Protein AF-A0A497DZ71-F1 (afdb_monomer_lite)

Sequence (145 aa):
MKVKIKITLIILATLILGLFLGAGLHRLYIQHRIKKIFTLQRPPIMARTLERVIRPTPEQRIEIRRILRRHTQRLQEIRREYEEKLRQEMAAIRQEIDPILTPQQKKRLEKRLPAPYRRWLRRPPLHHRRPPLSQKSKEGSNFFR

Radius of gyration: 24.47 Å; chains: 1; bounding box: 50×36×75 Å

Structure (mmCIF, N/CA/C/O backbone):
data_AF-A0A497DZ71-F1
#
_entry.id   AF-A0A497DZ71-F1
#
loop_
_atom_site.group_PDB
_atom_site.id
_atom_site.type_symbol
_atom_site.label_atom_id
_atom_site.label_alt_id
_atom_site.label_comp_id
_atom_site.label_asym_id
_atom_site.label_entity_id
_atom_site.label_seq_id
_atom_site.pdbx_PDB_ins_code
_atom_site.Cartn_x
_atom_site.Cartn_y
_atom_site.Cartn_z
_atom_site.occupancy
_atom_site.B_iso_or_equiv
_atom_site.auth_seq_id
_atom_site.auth_comp_id
_atom_site.auth_asym_id
_atom_site.auth_atom_id
_atom_site.pdbx_PDB_model_num
ATOM 1 N N . MET A 1 1 ? 2.164 -21.475 48.107 1.00 58.06 1 MET A N 1
ATOM 2 C CA . MET A 1 1 ? 1.435 -21.044 46.883 1.00 58.06 1 MET A CA 1
ATOM 3 C C . MET A 1 1 ? 1.957 -19.747 46.235 1.00 58.06 1 MET A C 1
ATOM 5 O O . MET A 1 1 ? 1.728 -19.557 45.050 1.00 58.06 1 MET A O 1
ATOM 9 N N . LYS A 1 2 ? 2.714 -18.881 46.936 1.00 65.06 2 LYS A N 1
ATOM 10 C CA . LYS A 1 2 ? 3.190 -17.578 46.409 1.00 65.06 2 LYS A CA 1
ATOM 11 C C . LYS A 1 2 ? 4.282 -17.657 45.321 1.00 65.06 2 LYS A C 1
ATOM 13 O O . LYS A 1 2 ? 4.362 -16.774 44.476 1.00 65.06 2 LYS A O 1
ATOM 18 N N . VAL A 1 3 ? 5.109 -18.707 45.320 1.00 75.31 3 VAL A N 1
ATOM 19 C CA . VAL A 1 3 ? 6.234 -18.853 44.368 1.00 75.31 3 VAL A CA 1
ATOM 20 C C . VAL A 1 3 ? 5.747 -19.212 42.961 1.00 75.31 3 VAL A C 1
ATOM 22 O O . VAL A 1 3 ? 6.201 -18.617 41.991 1.00 75.31 3 VAL A O 1
ATOM 25 N N . LYS A 1 4 ? 4.752 -20.106 42.852 1.00 77.94 4 LYS A N 1
ATOM 26 C CA . LYS A 1 4 ? 4.143 -20.489 41.567 1.00 77.94 4 LYS A CA 1
ATOM 27 C C . LYS A 1 4 ? 3.551 -19.270 40.844 1.00 77.94 4 LYS A C 1
ATOM 29 O O . LYS A 1 4 ? 3.835 -19.069 39.674 1.00 77.94 4 LYS A O 1
ATOM 34 N N . ILE A 1 5 ? 2.847 -18.399 41.574 1.00 85.81 5 ILE A N 1
ATOM 35 C CA . ILE A 1 5 ? 2.281 -17.143 41.046 1.00 85.81 5 ILE A CA 1
ATOM 36 C C . ILE A 1 5 ? 3.363 -16.174 40.548 1.00 85.81 5 ILE A C 1
ATOM 38 O O . ILE A 1 5 ? 3.201 -15.585 39.482 1.00 85.81 5 ILE A O 1
ATOM 42 N N . LYS A 1 6 ? 4.484 -16.031 41.271 1.00 80.50 6 LYS A N 1
ATOM 43 C CA . LYS A 1 6 ? 5.607 -15.184 40.829 1.00 80.50 6 LYS A CA 1
ATOM 44 C C . LYS A 1 6 ? 6.239 -15.700 39.534 1.00 80.50 6 LYS A C 1
ATOM 46 O O . LYS A 1 6 ? 6.518 -14.907 38.642 1.00 80.50 6 LYS A O 1
ATOM 51 N N . ILE A 1 7 ? 6.416 -17.016 39.411 1.00 89.94 7 ILE A N 1
ATOM 52 C CA . ILE A 1 7 ? 6.976 -17.641 38.204 1.00 89.94 7 ILE A CA 1
ATOM 53 C C . ILE A 1 7 ? 6.029 -17.454 37.013 1.00 89.94 7 ILE A C 1
ATOM 55 O O . ILE A 1 7 ? 6.468 -17.028 35.948 1.00 89.94 7 ILE A O 1
ATOM 59 N N . THR A 1 8 ? 4.725 -17.686 37.199 1.00 90.69 8 THR A N 1
ATOM 60 C CA . THR A 1 8 ? 3.721 -17.459 36.149 1.00 90.69 8 THR A CA 1
ATOM 61 C C . THR A 1 8 ? 3.706 -16.001 35.680 1.00 90.69 8 THR A C 1
ATOM 63 O O . THR A 1 8 ? 3.627 -15.752 34.481 1.00 90.69 8 THR A O 1
ATOM 66 N N . LEU A 1 9 ? 3.847 -15.038 36.597 1.00 89.75 9 LEU A N 1
ATOM 67 C CA . LEU A 1 9 ? 3.927 -13.610 36.266 1.00 89.75 9 LEU A CA 1
ATOM 68 C C . LEU A 1 9 ? 5.157 -13.263 35.423 1.00 89.75 9 LEU A C 1
ATOM 70 O O . LEU A 1 9 ? 5.036 -12.508 34.462 1.00 89.75 9 LEU A O 1
ATOM 74 N N . ILE A 1 10 ? 6.321 -13.825 35.753 1.00 90.75 10 ILE A N 1
ATOM 75 C CA . ILE A 1 10 ? 7.561 -13.579 35.005 1.00 90.75 10 ILE A CA 1
ATOM 76 C C . ILE A 1 10 ? 7.459 -14.167 33.595 1.00 90.75 10 ILE A C 1
ATOM 78 O O . ILE A 1 10 ? 7.783 -13.479 32.631 1.00 90.75 10 ILE A O 1
ATOM 82 N N . ILE A 1 11 ? 6.951 -15.395 33.459 1.00 91.88 11 ILE A N 1
ATOM 83 C CA . ILE A 1 11 ? 6.754 -16.044 32.152 1.00 91.88 11 ILE A CA 1
ATOM 84 C C . ILE A 1 11 ? 5.762 -15.251 31.295 1.00 91.88 11 ILE A C 1
ATOM 86 O O . ILE A 1 11 ? 5.991 -15.035 30.107 1.00 91.88 11 ILE A O 1
ATOM 90 N N . LEU A 1 12 ? 4.666 -14.776 31.892 1.00 93.31 12 LEU A N 1
ATOM 91 C CA . LEU A 1 12 ? 3.682 -13.977 31.170 1.00 93.31 12 LEU A CA 1
ATOM 92 C C . LEU A 1 12 ? 4.270 -12.628 30.732 1.00 93.31 12 LEU A C 1
ATOM 94 O O . LEU A 1 12 ? 4.036 -12.189 29.607 1.00 93.31 12 LEU A O 1
ATOM 98 N N . ALA A 1 13 ? 5.078 -11.994 31.584 1.00 91.38 13 ALA A N 1
ATOM 99 C CA . ALA A 1 13 ? 5.744 -10.736 31.267 1.00 91.38 13 ALA A CA 1
ATOM 100 C C . ALA A 1 13 ? 6.754 -10.887 30.118 1.00 91.38 13 ALA A C 1
ATOM 102 O O . ALA A 1 13 ? 6.747 -10.070 29.195 1.00 91.38 13 ALA A O 1
ATOM 103 N N . THR A 1 14 ? 7.583 -11.935 30.122 1.00 93.62 14 THR A N 1
ATOM 104 C CA . THR A 1 14 ? 8.550 -12.177 29.038 1.00 93.62 14 THR A CA 1
ATOM 105 C C . THR A 1 14 ? 7.865 -12.571 27.731 1.00 93.62 14 THR A C 1
ATOM 107 O O . THR A 1 14 ? 8.292 -12.120 26.668 1.00 93.62 14 THR A O 1
ATOM 110 N N . LEU A 1 15 ? 6.761 -13.323 27.789 1.00 91.88 15 LEU A N 1
ATOM 111 C CA . LEU A 1 15 ? 5.947 -13.658 26.618 1.00 91.88 15 LEU A CA 1
ATOM 112 C C . LEU A 1 15 ? 5.351 -12.404 25.966 1.00 91.88 15 LEU A C 1
ATOM 114 O O . LEU A 1 15 ? 5.434 -12.230 24.749 1.00 91.88 15 LEU A O 1
ATOM 118 N N . ILE A 1 16 ? 4.790 -11.505 26.777 1.00 91.75 16 ILE A N 1
ATOM 119 C CA . ILE A 1 16 ? 4.259 -10.222 26.309 1.00 91.75 16 ILE A CA 1
ATOM 120 C C . ILE A 1 16 ? 5.379 -9.391 25.665 1.00 91.75 16 ILE A C 1
ATOM 122 O O . ILE A 1 16 ? 5.186 -8.832 24.584 1.00 91.75 16 ILE A O 1
ATOM 126 N N . LEU A 1 17 ? 6.566 -9.358 26.277 1.00 90.50 17 LEU A N 1
ATOM 127 C CA . LEU A 1 17 ? 7.727 -8.645 25.742 1.00 90.50 17 LEU A CA 1
ATOM 128 C C . LEU A 1 17 ? 8.166 -9.199 24.375 1.00 90.50 17 LEU A C 1
ATOM 130 O O . LEU A 1 17 ? 8.380 -8.432 23.435 1.00 90.50 17 LEU A O 1
ATOM 134 N N . GLY A 1 18 ? 8.227 -10.526 24.239 1.00 86.75 18 GLY A N 1
ATOM 135 C CA . GLY A 1 18 ? 8.518 -11.200 22.972 1.00 86.75 18 GLY A CA 1
ATOM 136 C C . GLY A 1 18 ? 7.477 -10.896 21.892 1.00 86.75 18 GLY A C 1
ATOM 137 O O . GLY A 1 18 ? 7.837 -10.629 20.744 1.00 86.75 18 GLY A O 1
ATOM 138 N N . LEU A 1 19 ? 6.194 -10.840 22.263 1.00 87.00 19 LEU A N 1
ATOM 139 C CA . LEU A 1 19 ? 5.105 -10.488 21.350 1.00 87.00 19 LEU A CA 1
ATOM 140 C C . LEU A 1 19 ? 5.241 -9.048 20.833 1.00 87.00 19 LEU A C 1
ATOM 142 O O . LEU A 1 19 ? 5.075 -8.801 19.637 1.00 87.00 19 LEU A O 1
ATOM 146 N N . PHE A 1 20 ? 5.587 -8.098 21.708 1.00 86.12 20 PHE A N 1
ATOM 147 C CA . PHE A 1 20 ? 5.813 -6.704 21.320 1.00 86.12 20 PHE A CA 1
ATOM 148 C C . PHE A 1 20 ? 7.021 -6.544 20.392 1.00 86.12 20 PHE A C 1
ATOM 150 O O . PHE A 1 20 ? 6.932 -5.808 19.406 1.00 86.12 20 PHE A O 1
ATOM 157 N N . LEU A 1 21 ? 8.120 -7.252 20.661 1.00 84.00 21 LEU A N 1
ATOM 158 C CA . LEU A 1 21 ? 9.312 -7.235 19.809 1.00 84.00 21 LEU A CA 1
ATOM 159 C C . LEU A 1 21 ? 9.032 -7.857 18.433 1.00 84.00 21 LEU A C 1
ATOM 161 O O . LEU A 1 21 ? 9.335 -7.241 17.407 1.00 84.00 21 LEU A O 1
ATOM 165 N N . GLY A 1 22 ? 8.378 -9.022 18.395 1.00 76.50 22 GLY A N 1
ATOM 166 C CA . GLY A 1 22 ? 7.998 -9.693 17.150 1.00 76.50 22 GLY A CA 1
ATOM 167 C C . GLY A 1 22 ? 7.029 -8.862 16.302 1.00 76.50 22 GLY A C 1
ATOM 168 O O . GLY A 1 22 ? 7.263 -8.639 15.111 1.00 76.50 22 GLY A O 1
ATOM 169 N N . ALA A 1 23 ? 5.977 -8.318 16.919 1.00 75.94 23 ALA A N 1
ATOM 170 C CA . ALA A 1 23 ? 5.008 -7.465 16.232 1.00 75.94 23 ALA A CA 1
ATOM 171 C C . ALA A 1 23 ? 5.622 -6.130 15.768 1.00 75.94 23 ALA A C 1
ATOM 173 O O . ALA A 1 23 ? 5.279 -5.627 14.693 1.00 75.94 23 ALA A O 1
ATOM 174 N N . GLY A 1 24 ? 6.544 -5.560 16.551 1.00 76.25 24 GLY A N 1
ATOM 175 C CA . GLY A 1 24 ? 7.261 -4.329 16.217 1.00 76.25 24 GLY A CA 1
ATOM 176 C C . GLY A 1 24 ? 8.145 -4.482 14.978 1.00 76.25 24 GLY A C 1
ATOM 177 O O . GLY A 1 24 ? 8.023 -3.699 14.031 1.00 76.25 24 GLY A O 1
ATOM 178 N N . LEU A 1 25 ? 8.973 -5.530 14.943 1.00 67.19 25 LEU A N 1
ATOM 179 C CA . LEU A 1 25 ? 9.845 -5.853 13.806 1.00 67.19 25 LEU A CA 1
ATOM 180 C C . LEU A 1 25 ? 9.039 -6.136 12.533 1.00 67.19 25 LEU A C 1
ATOM 182 O O . LEU A 1 25 ? 9.331 -5.578 11.471 1.00 67.19 25 LEU A O 1
ATOM 186 N N . HIS A 1 26 ? 7.968 -6.923 12.646 1.00 68.31 26 HIS A N 1
ATOM 187 C CA . HIS A 1 26 ? 7.084 -7.232 11.523 1.00 68.31 26 HIS A CA 1
ATOM 188 C C . HIS A 1 26 ? 6.444 -5.965 10.928 1.00 68.31 26 HIS A C 1
ATOM 190 O O . HIS A 1 26 ? 6.388 -5.781 9.708 1.00 68.31 26 HIS A O 1
ATOM 196 N N . ARG A 1 27 ? 6.023 -5.026 11.785 1.00 61.97 27 ARG A N 1
ATOM 197 C CA . ARG A 1 27 ? 5.420 -3.758 11.358 1.00 61.97 27 ARG A CA 1
ATOM 198 C C . ARG A 1 27 ? 6.413 -2.845 10.632 1.00 61.97 27 ARG A C 1
ATOM 200 O O . ARG A 1 27 ? 6.033 -2.219 9.641 1.00 61.97 27 ARG A O 1
ATOM 207 N N . LEU A 1 28 ? 7.667 -2.780 11.083 1.00 62.25 28 LEU A N 1
ATOM 208 C CA . LEU A 1 28 ? 8.721 -1.991 10.429 1.00 62.25 28 LEU A CA 1
ATOM 209 C C . LEU A 1 28 ? 9.141 -2.589 9.077 1.00 62.25 28 LEU A C 1
ATOM 211 O O . LEU A 1 28 ? 9.329 -1.843 8.108 1.00 62.25 28 LEU A O 1
ATOM 215 N N . TYR A 1 29 ? 9.222 -3.919 8.990 1.00 66.56 29 TYR A N 1
ATOM 216 C CA . TYR A 1 29 ? 9.555 -4.641 7.760 1.00 66.56 29 TYR A CA 1
ATOM 217 C C . TYR A 1 29 ? 8.488 -4.446 6.671 1.00 66.56 29 TYR A C 1
ATOM 219 O O . TYR A 1 29 ? 8.799 -4.072 5.533 1.00 66.56 29 TYR A O 1
ATOM 227 N N . ILE A 1 30 ? 7.210 -4.602 7.031 1.00 61.03 30 ILE A N 1
ATOM 228 C CA . ILE A 1 30 ? 6.088 -4.420 6.102 1.00 61.03 30 ILE A CA 1
ATOM 229 C C . ILE A 1 30 ? 6.004 -2.974 5.595 1.00 61.03 30 ILE A C 1
ATOM 231 O O . ILE A 1 30 ? 5.804 -2.753 4.398 1.00 61.03 30 ILE A O 1
ATOM 235 N N . GLN A 1 31 ? 6.211 -1.974 6.458 1.00 60.19 31 GLN A N 1
ATOM 236 C CA . GLN A 1 31 ? 6.149 -0.569 6.037 1.00 60.19 31 GLN A CA 1
ATOM 237 C C . GLN A 1 31 ? 7.209 -0.204 4.988 1.00 60.19 31 GLN A C 1
ATOM 239 O O . GLN A 1 31 ? 6.908 0.552 4.058 1.00 60.19 31 GLN A O 1
ATOM 244 N N . HIS A 1 32 ? 8.424 -0.750 5.092 1.00 57.22 32 HIS A N 1
ATOM 245 C CA . HIS A 1 32 ? 9.494 -0.477 4.129 1.00 57.22 32 HIS A CA 1
ATOM 246 C C . HIS A 1 32 ? 9.264 -1.168 2.779 1.00 57.22 32 HIS A C 1
ATOM 248 O O . HIS A 1 32 ? 9.492 -0.562 1.728 1.00 57.22 32 HIS A O 1
ATOM 254 N N . ARG A 1 33 ? 8.765 -2.410 2.778 1.00 54.69 33 ARG A N 1
ATOM 255 C CA . ARG A 1 33 ? 8.505 -3.166 1.539 1.00 54.69 33 ARG A CA 1
ATOM 256 C C . ARG A 1 33 ? 7.295 -2.621 0.780 1.00 54.69 33 ARG A C 1
ATOM 258 O O . ARG A 1 33 ? 7.386 -2.420 -0.430 1.00 54.69 33 ARG A O 1
ATOM 265 N N . ILE A 1 34 ? 6.212 -2.284 1.482 1.00 55.97 34 ILE A N 1
ATOM 266 C CA . ILE A 1 34 ? 5.005 -1.720 0.860 1.00 55.97 34 ILE A CA 1
ATOM 267 C C . ILE A 1 34 ? 5.302 -0.353 0.231 1.00 55.97 34 ILE A C 1
ATOM 269 O O . ILE A 1 34 ? 4.926 -0.119 -0.918 1.00 55.97 34 ILE A O 1
ATOM 273 N N . LYS A 1 35 ? 6.048 0.534 0.911 1.00 54.69 35 LYS A N 1
ATOM 274 C CA . LYS A 1 35 ? 6.452 1.828 0.325 1.00 54.69 35 LYS A CA 1
ATOM 275 C C . LYS A 1 35 ? 7.223 1.661 -0.986 1.00 54.69 35 LYS A C 1
ATOM 277 O O . LYS A 1 35 ? 6.989 2.431 -1.912 1.00 54.69 35 LYS A O 1
ATOM 282 N N . LYS A 1 36 ? 8.105 0.660 -1.076 1.00 52.69 36 LYS A N 1
ATOM 283 C CA . LYS A 1 36 ? 8.920 0.393 -2.272 1.00 52.69 36 LYS A CA 1
ATOM 284 C C . LYS A 1 36 ? 8.084 -0.108 -3.458 1.00 52.69 36 LYS A C 1
ATOM 286 O O . LYS A 1 36 ? 8.349 0.265 -4.595 1.00 52.69 36 LYS A O 1
ATOM 291 N N . ILE A 1 37 ? 7.048 -0.905 -3.195 1.00 51.50 37 ILE A N 1
ATOM 292 C CA . ILE A 1 37 ? 6.116 -1.382 -4.229 1.00 51.50 37 ILE A CA 1
ATOM 293 C C . ILE A 1 37 ? 5.249 -0.225 -4.748 1.00 51.50 37 ILE A C 1
ATOM 295 O O . ILE A 1 37 ? 5.091 -0.064 -5.956 1.00 51.50 37 ILE A O 1
ATOM 299 N N . PHE A 1 38 ? 4.764 0.649 -3.862 1.00 53.59 38 PHE A N 1
ATOM 300 C CA . PHE A 1 38 ? 3.992 1.829 -4.271 1.00 53.59 38 PHE A CA 1
ATOM 301 C C . PHE A 1 38 ? 4.828 2.887 -5.015 1.00 53.59 38 PHE A C 1
ATOM 303 O O . PHE A 1 38 ? 4.290 3.608 -5.855 1.00 53.59 38 PHE A O 1
ATOM 310 N N . THR A 1 39 ? 6.136 3.001 -4.758 1.00 53.00 39 THR A N 1
ATOM 311 C CA . THR A 1 39 ? 7.008 3.929 -5.504 1.00 53.00 39 THR A CA 1
ATOM 312 C C . THR A 1 39 ? 7.395 3.413 -6.890 1.00 53.00 39 THR A C 1
ATOM 314 O O . THR A 1 39 ? 7.562 4.230 -7.796 1.00 53.00 39 THR A O 1
ATOM 317 N N . LEU A 1 40 ? 7.454 2.093 -7.100 1.00 52.62 40 LEU A N 1
ATOM 318 C CA . LEU A 1 40 ? 7.669 1.478 -8.420 1.00 52.62 40 LEU A CA 1
ATOM 319 C C . LEU A 1 40 ? 6.535 1.762 -9.416 1.00 52.62 40 LEU A C 1
ATOM 321 O O . LEU A 1 40 ? 6.762 1.733 -10.618 1.00 52.62 40 LEU A O 1
ATOM 325 N N . GLN A 1 41 ? 5.342 2.121 -8.938 1.00 54.69 41 GLN A N 1
ATOM 326 C CA . GLN A 1 41 ? 4.208 2.509 -9.787 1.00 54.69 41 GLN A CA 1
ATOM 327 C C . GLN A 1 41 ? 4.374 3.887 -10.448 1.00 54.69 41 GLN A C 1
ATOM 329 O O . GLN A 1 41 ? 3.506 4.314 -11.211 1.00 54.69 41 GLN A O 1
ATOM 334 N N . ARG A 1 42 ? 5.450 4.630 -10.148 1.00 62.03 42 ARG A N 1
ATOM 335 C CA . ARG A 1 42 ? 5.752 5.878 -10.854 1.00 62.03 42 ARG A CA 1
ATOM 336 C C . ARG A 1 42 ? 6.594 5.569 -12.099 1.00 62.03 42 ARG A C 1
ATOM 338 O O . ARG A 1 42 ? 7.706 5.061 -11.945 1.00 62.03 42 ARG A O 1
ATOM 345 N N . PRO A 1 43 ? 6.141 5.956 -13.306 1.00 60.16 43 PRO A N 1
ATOM 346 C CA . PRO A 1 43 ? 6.831 5.667 -14.568 1.00 60.16 43 PRO A CA 1
ATOM 347 C C . PRO A 1 43 ? 8.341 5.976 -14.578 1.00 60.16 43 PRO A C 1
ATOM 349 O O . PRO A 1 43 ? 9.116 5.109 -14.985 1.00 60.16 43 PRO A O 1
ATOM 352 N N . PRO A 1 44 ? 8.817 7.134 -14.061 1.00 65.69 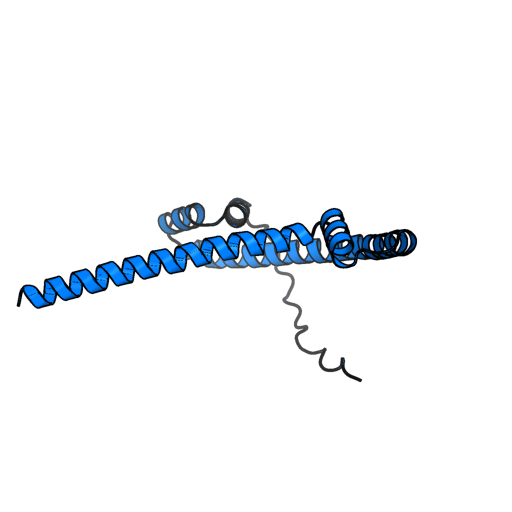44 PRO A N 1
ATOM 353 C CA . PRO A 1 44 ? 10.253 7.424 -14.056 1.00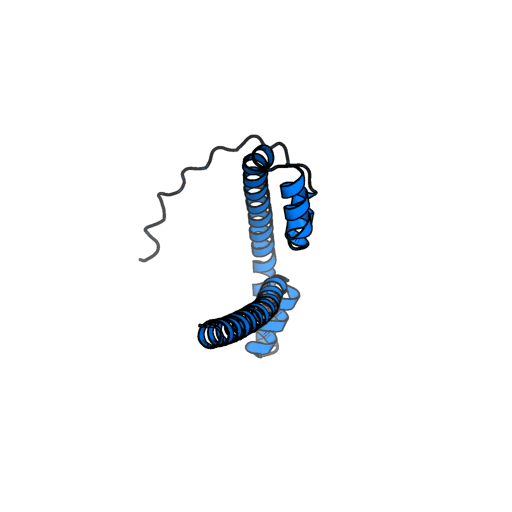 65.69 44 PRO A CA 1
ATOM 354 C C . PRO A 1 44 ? 11.051 6.570 -13.056 1.00 65.69 44 PRO A C 1
ATOM 356 O O . PRO A 1 44 ? 12.252 6.382 -13.233 1.00 65.69 44 PRO A O 1
ATOM 359 N N . ILE A 1 45 ? 10.414 6.036 -12.009 1.00 68.75 45 ILE A N 1
ATOM 360 C CA . ILE A 1 45 ? 11.067 5.195 -10.992 1.00 68.75 45 ILE A CA 1
ATOM 361 C C . ILE A 1 45 ? 11.176 3.749 -11.487 1.00 68.75 45 ILE A C 1
ATOM 363 O O . ILE A 1 45 ? 12.200 3.099 -11.263 1.00 68.75 45 ILE A O 1
ATOM 367 N N . MET A 1 46 ? 10.161 3.268 -12.209 1.00 71.12 46 MET A N 1
ATOM 368 C CA . MET A 1 46 ? 10.173 1.946 -12.834 1.00 71.12 46 MET A CA 1
ATOM 369 C C . MET A 1 46 ? 11.295 1.840 -13.871 1.00 71.12 46 MET A C 1
ATOM 371 O O . MET A 1 46 ? 12.116 0.930 -13.786 1.00 71.12 46 MET A O 1
ATOM 375 N N . ALA A 1 47 ? 11.405 2.830 -14.766 1.00 73.25 47 ALA A N 1
ATOM 376 C CA . ALA A 1 47 ? 12.468 2.887 -15.769 1.00 73.25 47 ALA A CA 1
ATOM 377 C C . ALA A 1 47 ? 13.870 2.894 -15.137 1.00 73.25 47 ALA A C 1
ATOM 379 O O . ALA A 1 47 ? 14.719 2.094 -15.513 1.00 73.25 47 ALA A O 1
ATOM 380 N N . ARG A 1 48 ? 14.098 3.725 -14.110 1.00 76.62 48 ARG A N 1
ATOM 381 C CA . ARG A 1 48 ? 15.389 3.780 -13.395 1.00 76.62 48 ARG A CA 1
ATOM 382 C C . ARG A 1 48 ? 15.740 2.468 -12.692 1.00 76.62 48 ARG A C 1
ATOM 384 O O . ARG A 1 48 ? 16.912 2.118 -12.597 1.00 76.62 48 ARG A O 1
ATOM 391 N N . THR A 1 49 ? 14.738 1.761 -12.174 1.00 78.25 49 THR A N 1
ATOM 392 C CA . THR A 1 49 ? 14.947 0.477 -11.492 1.00 78.25 49 THR A CA 1
ATOM 393 C C . THR A 1 49 ? 15.286 -0.621 -12.495 1.00 78.25 49 THR A C 1
ATOM 395 O O . THR A 1 49 ? 16.254 -1.346 -12.286 1.00 78.25 49 THR A O 1
ATOM 398 N N . LEU A 1 50 ? 14.546 -0.693 -13.603 1.00 79.50 50 LEU A N 1
ATOM 399 C CA . LEU A 1 50 ? 14.812 -1.619 -14.706 1.00 79.50 50 LEU A CA 1
ATOM 400 C C . LEU A 1 50 ? 16.193 -1.376 -15.318 1.00 79.50 50 LEU A C 1
ATOM 402 O O . LEU A 1 50 ? 16.959 -2.317 -15.469 1.00 79.50 50 LEU A O 1
ATOM 406 N N . GLU A 1 51 ? 16.560 -0.119 -15.574 1.00 81.81 51 GLU A N 1
ATOM 407 C CA . GLU A 1 51 ? 17.887 0.233 -16.094 1.00 81.81 51 GLU A CA 1
ATOM 408 C C . GLU A 1 51 ? 19.021 -0.180 -15.151 1.00 81.81 51 GLU A C 1
ATOM 410 O O . GLU A 1 51 ? 20.065 -0.636 -15.610 1.00 81.81 51 GLU A O 1
ATOM 415 N N . ARG A 1 52 ? 18.824 -0.057 -13.832 1.00 83.38 52 ARG A N 1
ATOM 416 C CA . ARG A 1 52 ? 19.826 -0.466 -12.837 1.00 83.38 52 ARG A CA 1
ATOM 417 C C . ARG A 1 52 ? 20.032 -1.983 -12.801 1.00 83.38 52 ARG A C 1
ATOM 419 O O . ARG A 1 52 ? 21.151 -2.423 -12.553 1.00 83.38 52 ARG A O 1
ATOM 426 N N . VAL A 1 53 ? 18.964 -2.754 -13.001 1.00 84.81 53 VAL A N 1
ATOM 427 C CA . VAL A 1 53 ? 18.992 -4.224 -12.936 1.00 84.81 53 VAL A CA 1
ATOM 428 C C . VAL A 1 53 ? 19.472 -4.823 -14.255 1.00 84.81 53 VAL A C 1
ATOM 430 O O . VAL A 1 53 ? 20.371 -5.651 -14.247 1.00 84.81 53 VAL A O 1
ATOM 433 N N . ILE A 1 54 ? 18.903 -4.377 -15.377 1.00 86.44 54 ILE A N 1
ATOM 434 C CA . ILE A 1 54 ? 19.173 -4.923 -16.714 1.00 86.44 54 ILE A CA 1
ATOM 435 C C . ILE A 1 54 ? 20.528 -4.438 -17.250 1.00 86.44 54 ILE A C 1
ATOM 437 O O . ILE A 1 54 ? 21.142 -5.134 -18.046 1.00 86.44 54 ILE A O 1
ATOM 441 N N . ARG A 1 55 ? 21.003 -3.259 -16.810 1.00 87.81 55 ARG A N 1
ATOM 442 C CA . ARG A 1 55 ? 22.221 -2.597 -17.319 1.00 87.81 55 ARG A CA 1
ATOM 443 C C . ARG A 1 55 ? 22.283 -2.580 -18.863 1.00 87.81 55 ARG A C 1
ATOM 445 O O . ARG A 1 55 ? 23.251 -3.067 -19.438 1.00 87.81 55 ARG A O 1
ATOM 452 N N . PRO A 1 56 ? 21.255 -2.031 -19.540 1.00 86.50 56 PRO A N 1
ATOM 453 C CA . PRO A 1 56 ? 21.151 -2.096 -20.996 1.00 86.50 56 PRO A CA 1
ATOM 454 C C . PRO A 1 56 ? 22.233 -1.263 -21.694 1.00 86.50 56 PRO A C 1
ATOM 456 O O . PRO A 1 56 ? 22.650 -0.222 -21.168 1.00 86.50 56 PRO A O 1
ATOM 459 N N . THR A 1 57 ? 22.609 -1.666 -22.912 1.00 91.19 57 THR A N 1
ATOM 460 C CA . THR A 1 57 ? 23.421 -0.835 -23.820 1.00 91.19 57 THR A CA 1
ATOM 461 C C . THR A 1 57 ? 22.694 0.479 -24.161 1.00 91.19 57 THR A C 1
ATOM 463 O O . THR A 1 57 ? 21.479 0.589 -23.941 1.00 91.19 57 THR A O 1
ATOM 466 N N . PRO A 1 58 ? 23.389 1.509 -24.685 1.00 87.06 58 PRO A N 1
ATOM 467 C CA . PRO A 1 58 ? 22.755 2.783 -25.038 1.00 87.06 58 PRO A CA 1
ATOM 468 C C . PRO A 1 58 ? 21.557 2.624 -25.986 1.00 87.06 58 PRO A C 1
ATOM 470 O O . PRO A 1 58 ? 20.507 3.224 -25.759 1.00 87.06 58 PRO A O 1
ATOM 473 N N . GLU A 1 59 ? 21.678 1.750 -26.982 1.00 87.62 59 GLU A N 1
ATOM 474 C CA . GLU A 1 59 ? 20.627 1.447 -27.960 1.00 87.62 59 GLU A CA 1
ATOM 475 C C . GLU A 1 59 ? 19.439 0.720 -27.312 1.00 87.62 59 GLU A C 1
ATOM 477 O O . GLU A 1 59 ? 18.288 1.142 -27.445 1.00 87.62 59 GLU A O 1
ATOM 482 N N . GLN A 1 60 ? 19.707 -0.310 -26.501 1.00 85.56 60 GLN A N 1
ATOM 483 C CA . GLN A 1 60 ? 18.670 -1.028 -25.753 1.00 85.56 60 GLN A CA 1
ATOM 484 C C . GLN A 1 60 ? 17.928 -0.115 -24.773 1.00 85.56 60 GLN A C 1
ATOM 486 O O . GLN A 1 60 ? 16.725 -0.263 -24.563 1.00 85.56 60 GLN A O 1
ATOM 491 N N . ARG A 1 61 ? 18.618 0.859 -24.170 1.00 85.69 61 ARG A N 1
ATOM 492 C CA . ARG A 1 61 ? 18.004 1.818 -23.247 1.00 85.69 61 ARG A CA 1
ATOM 493 C C . ARG A 1 61 ? 16.941 2.668 -23.942 1.00 85.69 61 ARG A C 1
ATOM 495 O O . ARG A 1 61 ? 15.891 2.916 -23.345 1.00 85.69 61 ARG A O 1
ATOM 502 N N . ILE A 1 62 ? 17.198 3.112 -25.171 1.00 86.12 62 ILE A N 1
ATOM 503 C CA . ILE A 1 62 ? 16.233 3.885 -25.965 1.00 86.12 62 ILE A CA 1
ATOM 504 C C . ILE A 1 62 ? 14.979 3.039 -26.205 1.00 86.12 62 ILE A C 1
ATOM 506 O O . ILE A 1 62 ? 13.859 3.493 -25.953 1.00 86.12 62 ILE A O 1
ATOM 510 N N . GLU A 1 63 ? 15.174 1.780 -26.588 1.00 87.50 63 GLU A N 1
ATOM 511 C CA . GLU A 1 63 ? 14.085 0.865 -26.914 1.00 87.50 63 GLU A CA 1
ATOM 512 C C . GLU A 1 63 ? 13.242 0.482 -25.685 1.00 87.50 63 GLU A C 1
ATOM 514 O O . GLU A 1 63 ? 12.011 0.579 -25.701 1.00 87.50 63 GLU A O 1
ATOM 519 N N . ILE A 1 64 ? 13.889 0.181 -24.554 1.00 85.25 64 ILE A N 1
ATOM 520 C CA . ILE A 1 64 ? 13.217 -0.077 -23.272 1.00 85.25 64 ILE A CA 1
ATOM 521 C C . ILE A 1 64 ? 12.388 1.138 -22.842 1.00 85.25 64 ILE A C 1
ATOM 523 O O . ILE A 1 64 ? 11.226 0.997 -22.451 1.00 85.25 64 ILE A O 1
ATOM 527 N N . ARG A 1 65 ? 12.936 2.357 -22.942 1.00 84.19 65 ARG A N 1
ATOM 528 C CA . ARG A 1 65 ? 12.198 3.585 -22.599 1.00 84.19 65 ARG A CA 1
ATOM 529 C C . ARG A 1 65 ? 10.980 3.787 -23.492 1.00 84.19 65 ARG A C 1
ATOM 531 O O . ARG A 1 65 ? 9.925 4.185 -22.992 1.00 84.19 65 ARG A O 1
ATOM 538 N N . ARG A 1 66 ? 11.097 3.486 -24.786 1.00 84.94 66 ARG A N 1
ATOM 539 C CA . ARG A 1 66 ? 9.992 3.560 -25.749 1.00 84.94 66 ARG A CA 1
ATOM 540 C C . ARG A 1 66 ? 8.868 2.585 -25.394 1.00 84.94 66 ARG A C 1
ATOM 542 O O . ARG A 1 66 ? 7.699 2.975 -25.398 1.00 84.94 66 ARG A O 1
ATOM 549 N N . ILE A 1 67 ? 9.202 1.343 -25.038 1.00 86.44 67 ILE A N 1
ATOM 550 C CA . ILE A 1 67 ? 8.236 0.332 -24.575 1.00 86.44 67 ILE A CA 1
ATOM 551 C C . ILE A 1 67 ? 7.547 0.802 -23.287 1.00 86.44 67 ILE A C 1
ATOM 553 O O . ILE A 1 67 ? 6.318 0.868 -23.226 1.00 86.44 67 ILE A O 1
ATOM 557 N N . LEU A 1 68 ? 8.317 1.218 -22.279 1.00 83.94 68 LEU A N 1
ATOM 558 C CA . LEU A 1 68 ? 7.772 1.674 -20.999 1.00 83.94 68 LEU A CA 1
ATOM 559 C C . LEU A 1 68 ? 6.845 2.885 -21.153 1.00 83.94 68 LEU A C 1
ATOM 561 O O . LEU A 1 68 ? 5.801 2.949 -20.500 1.00 83.94 68 LEU A O 1
ATOM 565 N N . ARG A 1 69 ? 7.182 3.833 -22.035 1.00 82.12 69 ARG A N 1
ATOM 566 C CA . ARG A 1 69 ? 6.345 5.010 -22.300 1.00 82.12 69 ARG A CA 1
ATOM 567 C C . ARG A 1 69 ? 4.992 4.622 -22.901 1.00 82.12 69 ARG A C 1
ATOM 569 O O . ARG A 1 69 ? 3.984 5.163 -22.456 1.00 82.12 69 ARG A O 1
ATOM 576 N N . ARG A 1 70 ? 4.952 3.657 -23.829 1.00 84.25 70 ARG A N 1
ATOM 577 C CA . ARG A 1 70 ? 3.693 3.141 -24.404 1.00 84.25 70 ARG A CA 1
ATOM 578 C C . ARG A 1 70 ? 2.791 2.528 -23.334 1.00 84.25 70 ARG A C 1
ATOM 580 O O . ARG A 1 70 ? 1.615 2.863 -23.249 1.00 84.25 70 ARG A O 1
ATOM 587 N N . HIS A 1 71 ? 3.347 1.700 -22.454 1.00 85.56 71 HIS A N 1
ATOM 588 C CA . HIS A 1 71 ? 2.555 1.059 -21.400 1.00 85.56 71 HIS A CA 1
ATOM 589 C C . HIS A 1 71 ? 2.215 1.987 -20.227 1.00 85.56 71 HIS A C 1
ATOM 591 O O . HIS A 1 71 ? 1.302 1.694 -19.458 1.00 85.56 71 HIS A O 1
ATOM 597 N N . THR A 1 72 ? 2.897 3.128 -20.093 1.00 80.75 72 THR A N 1
ATOM 598 C CA . THR A 1 72 ? 2.651 4.082 -19.003 1.00 80.75 72 THR A CA 1
ATOM 599 C C . THR A 1 72 ? 1.217 4.606 -19.005 1.00 80.75 72 THR A C 1
ATOM 601 O O . THR A 1 72 ? 0.606 4.669 -17.940 1.00 80.75 72 THR A O 1
ATOM 604 N N . GLN A 1 73 ? 0.666 4.961 -20.169 1.00 80.31 73 GLN A N 1
ATOM 605 C CA . GLN A 1 73 ? -0.712 5.458 -20.265 1.00 80.31 73 GLN A CA 1
ATOM 606 C C . GLN A 1 73 ? -1.715 4.384 -19.836 1.00 80.31 73 GLN A C 1
ATOM 608 O O . GLN A 1 73 ? -2.538 4.627 -18.955 1.00 80.31 73 GLN A O 1
ATOM 613 N N . ARG A 1 74 ? -1.556 3.158 -20.345 1.00 84.19 74 ARG A N 1
ATOM 614 C CA . ARG A 1 74 ? -2.422 2.033 -19.979 1.00 84.19 74 ARG A CA 1
ATOM 615 C C . ARG A 1 74 ? -2.372 1.716 -18.483 1.00 84.19 74 ARG A C 1
ATOM 617 O O . ARG A 1 74 ? -3.402 1.485 -17.859 1.00 84.19 74 ARG A O 1
ATOM 624 N N . LEU A 1 75 ? -1.184 1.750 -17.880 1.00 82.38 75 LEU A N 1
ATOM 625 C CA . LEU A 1 75 ? -1.027 1.560 -16.435 1.00 82.38 75 LEU A CA 1
ATOM 626 C C . LEU A 1 75 ? -1.684 2.688 -15.625 1.00 82.38 75 LEU A C 1
ATOM 628 O O . LEU A 1 75 ? -2.230 2.428 -14.554 1.00 82.38 75 LEU A O 1
ATOM 632 N N . GLN A 1 76 ? -1.654 3.931 -16.118 1.00 81.00 76 GLN A N 1
ATOM 633 C CA . GLN A 1 76 ? -2.350 5.048 -15.476 1.00 81.00 76 GLN A CA 1
ATOM 634 C C . GLN A 1 76 ? -3.872 4.880 -15.526 1.00 81.00 76 GLN A C 1
ATOM 636 O O . GLN A 1 76 ? -4.530 5.155 -14.525 1.00 81.00 76 GLN A O 1
ATOM 641 N N . GLU A 1 77 ? -4.426 4.409 -16.641 1.00 86.00 77 GLU A N 1
ATOM 642 C CA . GLU A 1 77 ? -5.857 4.105 -16.770 1.00 86.00 77 GLU A CA 1
ATO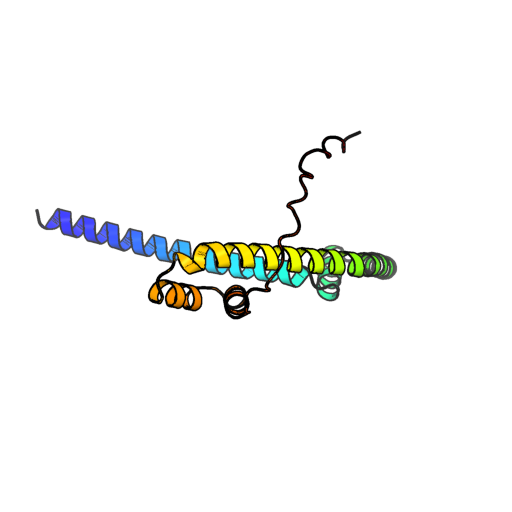M 643 C C . GLU A 1 77 ? -6.291 3.006 -15.801 1.00 86.00 77 GLU A C 1
ATOM 645 O O . GLU A 1 77 ? -7.196 3.229 -14.999 1.00 86.00 77 GLU A O 1
ATOM 650 N N . ILE A 1 78 ? -5.589 1.866 -15.807 1.00 85.88 78 ILE A N 1
ATOM 651 C CA . ILE A 1 78 ? -5.861 0.738 -14.900 1.00 85.88 78 ILE A CA 1
ATOM 652 C C . ILE A 1 78 ? -5.834 1.214 -13.449 1.00 85.88 78 ILE A C 1
ATOM 654 O O . ILE A 1 78 ? -6.705 0.879 -12.646 1.00 85.88 78 ILE A O 1
ATOM 658 N N . ARG A 1 79 ? -4.841 2.037 -13.105 1.00 82.38 79 ARG A N 1
ATOM 659 C CA . ARG A 1 79 ? -4.724 2.599 -11.765 1.00 82.38 79 ARG A CA 1
ATOM 660 C C . ARG A 1 79 ? -5.907 3.500 -11.414 1.00 82.38 79 ARG A C 1
ATOM 662 O O . ARG A 1 79 ? -6.414 3.387 -10.304 1.00 82.38 79 ARG A O 1
ATOM 669 N N . ARG A 1 80 ? -6.339 4.384 -12.318 1.00 83.19 80 ARG A N 1
ATOM 670 C CA . ARG A 1 80 ? -7.497 5.266 -12.090 1.00 83.19 80 ARG A CA 1
ATOM 671 C C . ARG A 1 80 ? -8.774 4.459 -11.873 1.00 83.19 80 ARG A C 1
ATOM 673 O O . ARG A 1 80 ? -9.502 4.737 -10.926 1.00 83.19 80 ARG A O 1
ATOM 680 N N . GLU A 1 81 ? -9.005 3.444 -12.700 1.00 87.12 81 GLU A N 1
ATOM 681 C CA . GLU A 1 81 ? -10.167 2.560 -12.582 1.00 87.12 81 GLU A CA 1
ATOM 682 C C . GLU A 1 81 ? -10.159 1.799 -11.250 1.00 87.12 81 GLU A C 1
ATOM 684 O O . GLU A 1 81 ? -11.159 1.777 -10.531 1.00 87.12 81 GLU A O 1
ATOM 689 N N . TYR A 1 82 ? -9.012 1.228 -10.877 1.00 85.12 82 TYR A N 1
ATOM 690 C CA . TYR A 1 82 ? -8.845 0.546 -9.597 1.00 85.12 82 TYR A CA 1
ATOM 691 C C . TYR A 1 82 ? -9.052 1.491 -8.404 1.00 85.12 82 TYR A C 1
ATOM 693 O O . TYR A 1 82 ? -9.753 1.143 -7.456 1.00 85.12 82 TYR A O 1
ATOM 701 N N . GLU A 1 83 ? -8.480 2.699 -8.443 1.00 82.56 83 GLU A N 1
ATOM 702 C CA . GLU A 1 83 ? -8.648 3.706 -7.388 1.00 82.56 83 GLU A CA 1
ATOM 703 C C . GLU A 1 83 ? -10.104 4.181 -7.254 1.00 82.56 83 GLU A C 1
ATOM 705 O O . GLU A 1 83 ? -10.521 4.558 -6.157 1.00 82.56 83 GLU A O 1
ATOM 710 N N . GLU A 1 84 ? -10.882 4.194 -8.337 1.00 83.56 84 GLU A N 1
ATOM 711 C CA . GLU A 1 84 ? -12.317 4.494 -8.301 1.00 83.56 84 GLU A CA 1
ATOM 712 C C . GLU A 1 84 ? -13.107 3.343 -7.666 1.00 83.56 84 GLU A C 1
ATOM 714 O O . GLU A 1 84 ? -13.792 3.559 -6.667 1.00 83.56 84 GLU A O 1
ATOM 719 N N . LYS A 1 85 ? -12.932 2.107 -8.155 1.00 85.06 85 LYS A N 1
ATOM 720 C CA . LYS A 1 85 ? -13.616 0.918 -7.612 1.00 85.06 85 LYS A CA 1
ATOM 721 C C . LYS A 1 85 ? -13.314 0.708 -6.132 1.00 85.06 85 LYS A C 1
ATOM 723 O O . LYS A 1 85 ? -14.222 0.514 -5.330 1.00 85.06 85 LYS A O 1
ATOM 728 N N . LEU A 1 86 ? -12.043 0.824 -5.744 1.00 84.62 86 LEU A N 1
ATOM 729 C CA . LEU A 1 86 ? -11.632 0.701 -4.348 1.00 84.62 86 LEU A CA 1
ATOM 730 C C . LEU A 1 86 ? -12.284 1.779 -3.471 1.00 84.62 86 LEU A C 1
ATOM 732 O O . LEU A 1 86 ? -12.682 1.498 -2.343 1.00 84.62 86 LEU A O 1
ATOM 736 N N . ARG A 1 87 ? -12.406 3.018 -3.967 1.00 81.69 87 ARG A N 1
ATOM 737 C CA . ARG A 1 87 ? -13.081 4.097 -3.228 1.00 81.69 87 ARG A CA 1
ATOM 738 C C . ARG A 1 87 ? -14.565 3.818 -3.036 1.00 81.69 87 ARG A C 1
ATOM 740 O O . ARG A 1 87 ? -15.067 4.099 -1.948 1.00 81.69 87 ARG A O 1
ATOM 747 N N . GLN A 1 88 ? -15.234 3.311 -4.068 1.00 84.19 88 GLN A N 1
ATOM 748 C CA . GLN A 1 88 ? -16.653 2.959 -4.024 1.00 84.19 88 GLN A CA 1
ATOM 749 C C . GLN A 1 88 ? -16.911 1.831 -3.025 1.00 84.19 88 GLN A C 1
ATOM 751 O O . GLN A 1 88 ? -17.774 1.973 -2.163 1.00 84.19 88 GLN A O 1
ATOM 756 N N . GLU A 1 89 ? -16.107 0.771 -3.070 1.00 86.44 89 GLU A N 1
ATOM 757 C CA . GLU A 1 89 ? -16.265 -0.373 -2.171 1.00 86.44 89 GLU A CA 1
ATOM 758 C C . GLU A 1 89 ? -16.054 0.023 -0.711 1.00 86.44 89 GLU A C 1
ATOM 760 O O . GLU A 1 89 ? -16.858 -0.282 0.166 1.00 86.44 89 GLU A O 1
ATOM 765 N N . MET A 1 90 ? -15.008 0.808 -0.447 1.00 82.88 90 MET A N 1
ATOM 766 C CA . MET A 1 90 ? -14.792 1.335 0.892 1.00 82.88 90 MET A CA 1
ATOM 767 C C . MET A 1 90 ? -15.994 2.192 1.326 1.00 82.88 90 MET A C 1
ATOM 769 O O . MET A 1 90 ? -16.437 2.077 2.469 1.00 82.88 90 MET A O 1
ATOM 773 N N . ALA A 1 91 ? -16.553 3.038 0.441 1.00 83.38 91 ALA A N 1
ATOM 774 C CA . ALA A 1 91 ? -17.730 3.874 0.740 1.00 83.38 91 ALA A CA 1
ATOM 775 C C . ALA A 1 91 ? -18.937 3.040 1.171 1.00 83.38 91 ALA A C 1
ATOM 777 O O . ALA A 1 91 ? -19.569 3.392 2.169 1.00 83.38 91 ALA A O 1
ATOM 778 N N . ALA A 1 92 ? -19.190 1.925 0.487 1.00 84.81 92 ALA A N 1
ATOM 779 C CA . ALA A 1 92 ? -20.230 0.976 0.859 1.00 84.81 92 ALA A CA 1
ATOM 780 C C . ALA A 1 92 ? -19.973 0.373 2.249 1.00 84.81 92 ALA A C 1
ATOM 782 O O . ALA A 1 92 ? -20.830 0.479 3.123 1.00 84.81 92 ALA A O 1
ATOM 783 N N . ILE A 1 93 ? -18.756 -0.127 2.505 1.00 86.38 93 ILE A N 1
ATOM 784 C CA . ILE A 1 93 ? -18.365 -0.681 3.814 1.00 86.38 93 ILE A CA 1
ATOM 785 C C . ILE A 1 93 ? -18.627 0.324 4.942 1.00 86.38 93 ILE A C 1
ATOM 787 O O . ILE A 1 93 ? -19.160 -0.027 5.994 1.00 86.38 93 ILE A O 1
ATOM 791 N N . ARG A 1 94 ? -18.276 1.600 4.744 1.00 83.94 94 ARG A N 1
ATOM 792 C CA . ARG A 1 94 ? -18.550 2.629 5.754 1.00 83.94 94 ARG A CA 1
ATOM 793 C C . ARG A 1 94 ? -20.036 2.885 5.933 1.00 83.94 94 ARG A C 1
ATOM 795 O O . ARG A 1 94 ? -20.449 3.041 7.073 1.00 83.94 94 ARG A O 1
ATOM 802 N N . GLN A 1 95 ? -20.815 2.964 4.858 1.00 86.12 95 GLN A N 1
ATOM 803 C CA . GLN A 1 95 ? -22.261 3.160 4.974 1.00 86.12 95 GLN A CA 1
ATOM 804 C C . GLN A 1 95 ? -22.926 2.028 5.761 1.00 86.12 95 GLN A C 1
ATOM 806 O O . GLN A 1 95 ? -23.839 2.294 6.535 1.00 86.12 95 GLN A O 1
ATOM 811 N N . GLU A 1 96 ? -22.440 0.798 5.608 1.00 87.00 96 GLU A N 1
ATOM 812 C CA . GLU A 1 96 ? -22.971 -0.370 6.313 1.00 87.00 96 GLU A CA 1
ATOM 813 C C . GLU A 1 96 ? -22.510 -0.434 7.778 1.00 87.00 96 GLU A C 1
ATOM 815 O O . GLU A 1 96 ? -23.295 -0.784 8.656 1.00 87.00 96 GLU A O 1
ATOM 820 N N . ILE A 1 97 ? -21.268 -0.041 8.078 1.00 87.12 97 ILE A N 1
ATOM 821 C CA . ILE A 1 97 ? -20.706 -0.107 9.438 1.00 87.12 97 ILE A CA 1
ATOM 822 C C . ILE A 1 97 ? -21.064 1.126 10.289 1.00 87.12 97 ILE A C 1
ATOM 824 O O . ILE A 1 97 ? -21.306 0.990 11.490 1.00 87.12 97 ILE A O 1
ATOM 828 N N . ASP A 1 98 ? -21.113 2.331 9.709 1.00 86.12 98 ASP A N 1
ATOM 829 C CA . ASP A 1 98 ? -21.374 3.585 10.434 1.00 86.12 98 ASP A CA 1
ATOM 830 C C . ASP A 1 98 ? -22.650 3.581 11.304 1.00 86.12 98 ASP A C 1
ATOM 832 O O . ASP A 1 98 ? -22.578 4.162 12.394 1.00 86.12 98 ASP A O 1
ATOM 836 N N . PRO A 1 99 ? -23.797 2.983 10.918 1.00 90.62 99 PRO A N 1
ATOM 837 C CA . PRO A 1 99 ? -24.976 2.940 11.788 1.00 90.62 99 PRO A CA 1
ATOM 838 C C . PRO A 1 99 ? -24.806 2.016 13.005 1.00 90.62 99 PRO A C 1
ATOM 840 O O . PRO A 1 99 ? -25.474 2.218 14.014 1.00 90.62 99 PRO A O 1
ATOM 843 N N . ILE A 1 100 ? -23.893 1.044 12.946 1.00 93.56 100 ILE A N 1
ATOM 844 C CA . ILE A 1 100 ? -23.667 0.047 14.008 1.00 93.56 100 ILE A CA 1
ATOM 845 C C . ILE A 1 100 ? -22.662 0.565 15.054 1.00 93.56 100 ILE A C 1
ATOM 847 O O . ILE A 1 100 ? -22.585 0.065 16.177 1.00 93.56 100 ILE A O 1
ATOM 851 N N . LEU A 1 101 ? -21.865 1.581 14.704 1.00 89.25 101 LEU A N 1
ATOM 852 C CA . LEU A 1 101 ? -20.815 2.108 15.571 1.00 89.25 101 LEU A CA 1
ATOM 853 C C . LEU A 1 101 ? -21.310 3.215 16.502 1.00 89.25 101 LEU A C 1
ATOM 855 O O . LEU A 1 101 ? -21.880 4.221 16.072 1.00 89.25 101 LEU A O 1
ATOM 859 N N . THR A 1 102 ? -20.925 3.118 17.775 1.00 92.19 102 THR A N 1
ATOM 860 C CA . THR A 1 102 ? -21.115 4.211 18.733 1.00 92.19 102 THR A CA 1
ATOM 861 C C . THR A 1 102 ? -20.221 5.415 18.394 1.00 92.19 102 THR A C 1
ATOM 863 O O . THR A 1 102 ? -19.141 5.259 17.804 1.00 92.19 102 THR A O 1
ATOM 866 N N . PRO A 1 103 ? -20.581 6.639 18.826 1.00 88.62 103 PRO A N 1
ATOM 867 C CA . PRO A 1 103 ? -19.753 7.828 18.600 1.00 88.62 103 PRO A CA 1
ATOM 868 C C . PRO A 1 103 ? -18.311 7.686 19.122 1.00 88.62 103 PRO A C 1
ATOM 870 O O . PRO A 1 103 ? -17.360 8.183 18.513 1.00 88.62 103 PRO A O 1
ATOM 873 N N . GLN A 1 104 ? -18.119 6.964 20.232 1.00 89.56 104 GLN A N 1
ATOM 874 C CA . GLN A 1 104 ? -16.791 6.692 20.787 1.00 89.56 104 GLN A CA 1
ATOM 875 C C . GLN A 1 104 ? -15.982 5.723 19.908 1.00 89.56 104 GLN A C 1
ATOM 877 O O . GLN A 1 104 ? -14.778 5.921 19.713 1.00 89.56 104 GLN A O 1
ATOM 882 N N . GLN A 1 105 ? -16.627 4.699 19.339 1.00 88.31 105 GLN A N 1
ATOM 883 C CA . GLN A 1 105 ? -15.985 3.763 18.414 1.00 88.31 105 GLN A CA 1
ATOM 884 C C . GLN A 1 105 ? -15.580 4.455 17.105 1.00 88.31 105 GLN A C 1
ATOM 886 O O . GLN A 1 105 ? -14.457 4.238 16.645 1.00 88.31 105 GLN A O 1
ATOM 891 N N . LYS A 1 106 ? -16.409 5.367 16.577 1.00 86.00 106 LYS A N 1
ATOM 892 C CA . LYS A 1 106 ? -16.070 6.203 15.408 1.00 86.00 106 LYS A CA 1
ATOM 893 C C . LYS A 1 106 ? -14.817 7.048 15.653 1.00 86.00 106 LYS A C 1
ATOM 895 O O . LYS A 1 106 ? -13.859 6.981 14.883 1.00 86.00 106 LYS A O 1
ATOM 900 N N . LYS A 1 107 ? -14.749 7.748 16.794 1.00 85.94 107 LYS A N 1
ATOM 901 C CA . LYS A 1 107 ? -13.556 8.529 17.185 1.00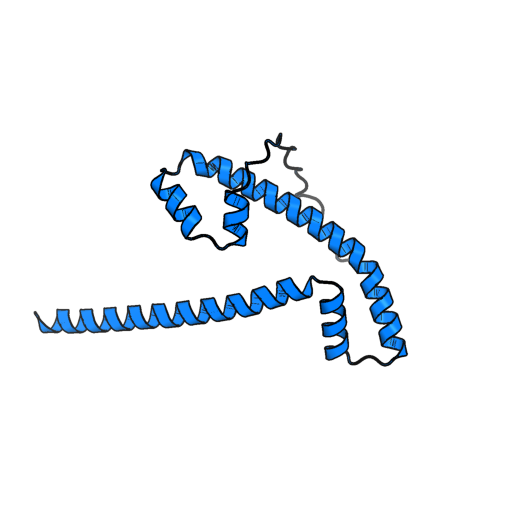 85.94 107 LYS A CA 1
ATOM 902 C C . LYS A 1 107 ? -12.296 7.665 17.314 1.00 85.94 107 LYS A C 1
ATOM 904 O O . LYS A 1 107 ? -11.202 8.102 16.951 1.00 85.94 107 LYS A O 1
ATOM 909 N N . ARG A 1 108 ? -12.414 6.435 17.829 1.00 85.94 108 ARG A N 1
ATOM 910 C CA . ARG A 1 108 ? -11.286 5.486 17.897 1.00 85.94 108 ARG A CA 1
ATOM 911 C C . ARG A 1 108 ? -10.834 5.038 16.510 1.00 85.94 108 ARG A C 1
ATOM 913 O O . ARG A 1 108 ? -9.628 4.977 16.275 1.00 85.94 108 ARG A O 1
ATOM 920 N N . LEU A 1 109 ? -11.778 4.741 15.620 1.00 84.31 109 LEU A N 1
ATOM 921 C CA . LEU A 1 109 ? -11.505 4.315 14.250 1.00 84.31 109 LEU A CA 1
ATOM 922 C C . LEU A 1 109 ? -10.722 5.397 13.494 1.00 84.31 109 LEU A C 1
ATOM 924 O O . LEU A 1 109 ? -9.640 5.126 12.971 1.00 84.31 109 LEU A O 1
ATOM 928 N N . GLU A 1 110 ? -11.177 6.649 13.557 1.00 81.94 110 GLU A N 1
ATOM 929 C CA . GLU A 1 110 ? -10.461 7.786 12.971 1.00 81.94 110 GLU A CA 1
ATOM 930 C C . GLU A 1 110 ? -9.051 7.946 13.549 1.00 81.94 110 GLU A C 1
ATOM 932 O O . GLU A 1 110 ? -8.090 8.142 12.806 1.00 81.94 110 GLU A O 1
ATOM 937 N N . LYS A 1 111 ? -8.882 7.818 14.871 1.00 82.12 111 LYS A N 1
ATOM 938 C CA . LYS A 1 111 ? -7.573 7.975 15.522 1.00 82.12 111 LYS A CA 1
ATOM 939 C C . LYS A 1 111 ? -6.600 6.830 15.241 1.00 82.12 111 LYS A C 1
ATOM 941 O O . LYS A 1 111 ? -5.395 7.069 15.276 1.00 82.12 111 LYS A O 1
ATOM 946 N N . ARG A 1 112 ? -7.051 5.607 14.966 1.00 81.12 112 ARG A N 1
ATOM 947 C CA . ARG A 1 112 ? -6.133 4.463 14.787 1.00 81.12 112 ARG A CA 1
ATOM 948 C C . ARG A 1 112 ? -5.829 4.118 13.335 1.00 81.12 112 ARG A C 1
ATOM 950 O O . ARG A 1 112 ? -4.845 3.425 13.084 1.00 81.12 112 ARG A O 1
ATOM 957 N N . LEU A 1 113 ? -6.608 4.629 12.386 1.00 79.81 113 LEU A N 1
ATOM 958 C CA . LEU A 1 113 ? -6.358 4.370 10.974 1.00 79.81 113 LEU A CA 1
ATOM 959 C C . LEU A 1 113 ? -5.133 5.132 10.432 1.00 79.81 113 LEU A C 1
ATOM 961 O O . LEU A 1 113 ? -4.878 6.273 10.834 1.00 79.81 113 LEU A O 1
ATOM 965 N N . PRO A 1 114 ? -4.378 4.534 9.490 1.00 75.00 114 PRO A N 1
ATOM 966 C CA . PRO A 1 114 ? -3.287 5.214 8.796 1.00 75.00 114 PRO A CA 1
ATOM 967 C C . PRO A 1 114 ? -3.779 6.434 7.999 1.00 75.00 114 PRO A C 1
ATOM 969 O O . PRO A 1 114 ? -4.931 6.485 7.568 1.00 75.00 114 PRO A O 1
ATOM 972 N N . ALA A 1 115 ? -2.892 7.402 7.736 1.00 72.44 115 ALA A N 1
ATOM 973 C CA . ALA A 1 115 ? -3.235 8.651 7.040 1.00 72.44 115 ALA A CA 1
ATOM 974 C C . ALA A 1 115 ? -4.005 8.479 5.704 1.00 72.44 115 ALA A C 1
ATOM 976 O O . ALA A 1 115 ? -4.947 9.246 5.485 1.00 72.44 115 ALA A O 1
ATOM 977 N N . PRO A 1 116 ? -3.693 7.487 4.839 1.00 68.50 116 PRO A N 1
ATOM 978 C CA . PRO A 1 116 ? -4.481 7.222 3.631 1.00 68.50 116 PRO A CA 1
ATOM 979 C C . PRO A 1 116 ? -5.947 6.881 3.932 1.00 68.50 116 PRO A C 1
ATOM 981 O O . PRO A 1 116 ? -6.851 7.442 3.318 1.00 68.50 116 PRO A O 1
ATOM 984 N N . TYR A 1 117 ? -6.183 6.034 4.934 1.00 68.44 117 TYR A N 1
ATOM 985 C CA . TYR A 1 117 ? -7.518 5.594 5.344 1.00 68.44 117 TYR A CA 1
ATOM 986 C C . TYR A 1 117 ? -8.288 6.695 6.086 1.00 68.44 117 TYR A C 1
ATOM 988 O O . TYR A 1 117 ? -9.480 6.882 5.854 1.00 68.44 117 TYR A O 1
ATOM 996 N N . ARG A 1 118 ? -7.609 7.505 6.909 1.00 72.25 118 ARG A N 1
ATOM 997 C CA . ARG A 1 118 ? -8.216 8.693 7.541 1.00 72.25 118 ARG A CA 1
ATOM 998 C C . ARG A 1 118 ? -8.731 9.700 6.521 1.00 72.25 118 ARG A C 1
ATOM 1000 O O . ARG A 1 118 ? -9.797 10.278 6.707 1.00 72.25 118 ARG A O 1
ATOM 1007 N N . ARG A 1 119 ? -7.963 9.945 5.454 1.00 72.38 119 ARG A N 1
ATOM 1008 C CA . ARG A 1 119 ? -8.360 10.880 4.391 1.00 72.38 119 ARG A CA 1
ATOM 1009 C C . ARG A 1 119 ? -9.628 10.408 3.684 1.00 72.38 119 ARG A C 1
ATOM 1011 O O . ARG A 1 119 ? -10.432 11.239 3.282 1.00 72.38 119 ARG A O 1
ATOM 1018 N N . TRP A 1 120 ? -9.811 9.097 3.575 1.00 68.69 120 TRP A N 1
ATOM 1019 C CA . TRP A 1 120 ? -11.011 8.500 3.014 1.00 68.69 120 TRP A CA 1
ATOM 1020 C C . TRP A 1 120 ? -12.223 8.605 3.966 1.00 68.69 120 TRP A C 1
ATOM 1022 O O . TRP A 1 120 ? -13.276 9.057 3.530 1.00 68.69 120 TRP A O 1
ATOM 1032 N N . LEU A 1 121 ? -12.061 8.367 5.276 1.00 69.88 121 LEU A N 1
ATOM 1033 C CA . LEU A 1 121 ? -13.126 8.605 6.273 1.00 69.88 121 LEU A CA 1
ATOM 1034 C C . LEU A 1 121 ? -13.562 10.076 6.392 1.00 69.88 121 LEU A C 1
ATOM 1036 O O . LEU A 1 121 ? -14.682 10.380 6.792 1.00 69.88 121 LEU A O 1
ATOM 1040 N N . ARG A 1 122 ? -12.691 11.026 6.061 1.00 70.50 122 ARG A N 1
ATOM 1041 C CA . ARG A 1 122 ? -13.042 12.455 6.087 1.00 70.50 122 ARG A CA 1
ATOM 1042 C C . ARG A 1 122 ? -13.765 12.932 4.833 1.00 70.50 122 ARG A C 1
ATOM 1044 O O . ARG A 1 122 ? -14.287 14.040 4.833 1.00 70.50 122 ARG A O 1
ATOM 1051 N N . ARG A 1 123 ? -13.779 12.135 3.762 1.00 68.88 123 ARG A N 1
ATOM 1052 C CA . ARG A 1 123 ? -14.544 12.474 2.563 1.00 68.88 123 ARG A CA 1
ATOM 1053 C C . ARG A 1 123 ? -16.013 12.113 2.791 1.00 68.88 123 ARG A C 1
ATOM 1055 O O . ARG A 1 123 ? -16.273 11.037 3.340 1.00 68.88 123 ARG A O 1
ATOM 1062 N N . PRO A 1 124 ? -16.962 12.985 2.405 1.00 61.56 124 PRO A N 1
ATOM 1063 C CA . PRO A 1 124 ? -18.370 12.621 2.429 1.00 61.56 124 PRO A CA 1
ATOM 1064 C C . PRO A 1 124 ? -18.572 11.375 1.551 1.00 61.56 124 PRO A C 1
ATOM 1066 O O . PRO A 1 124 ? -17.935 11.282 0.494 1.00 61.56 124 PRO A O 1
ATOM 1069 N N . PRO A 1 125 ? -19.399 10.400 1.980 1.00 60.66 125 PRO A N 1
ATOM 1070 C CA . PRO A 1 125 ? -19.754 9.280 1.125 1.00 60.66 125 PRO A CA 1
ATOM 1071 C C . PRO A 1 125 ? -20.366 9.851 -0.151 1.00 60.66 125 PRO A C 1
ATOM 1073 O O . PRO A 1 125 ? -21.379 10.554 -0.090 1.00 60.66 125 PRO A O 1
ATOM 1076 N N . LEU A 1 126 ? -19.732 9.585 -1.296 1.00 59.22 126 LEU A N 1
ATOM 1077 C CA . LEU A 1 126 ? -20.323 9.915 -2.586 1.00 59.22 126 LEU A CA 1
ATOM 1078 C C . LEU A 1 126 ? -21.678 9.212 -2.620 1.00 59.22 126 LEU A C 1
ATOM 1080 O O . LEU A 1 126 ? -21.739 7.988 -2.520 1.00 59.22 126 LEU A O 1
ATOM 1084 N N . HIS A 1 127 ? -22.762 9.980 -2.682 1.00 55.28 127 HIS A N 1
ATOM 1085 C CA . HIS A 1 127 ? -24.081 9.417 -2.923 1.00 55.28 127 HIS A CA 1
ATOM 1086 C C . HIS A 1 127 ? -24.03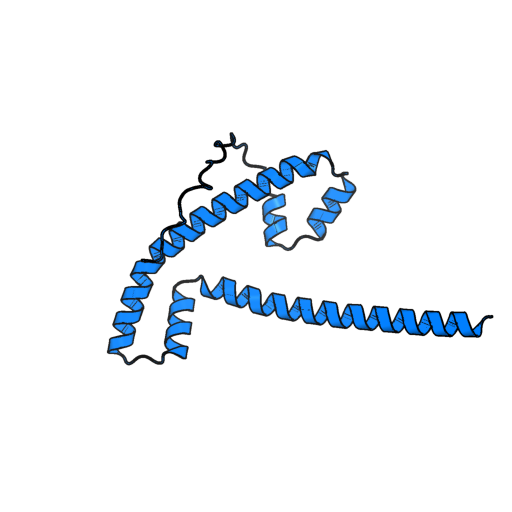5 8.805 -4.324 1.00 55.28 127 HIS A C 1
ATOM 1088 O O . HIS A 1 127 ? -24.060 9.515 -5.327 1.00 55.28 127 HIS A O 1
ATOM 1094 N N . HIS A 1 128 ? -23.858 7.489 -4.398 1.00 53.03 128 HIS A N 1
ATOM 1095 C CA . HIS A 1 128 ? -23.857 6.755 -5.652 1.00 53.03 128 HIS A CA 1
ATOM 1096 C C . HIS A 1 128 ? -25.012 5.763 -5.630 1.00 53.03 128 HIS A C 1
ATOM 1098 O O . HIS A 1 128 ? -25.056 4.858 -4.796 1.00 53.03 128 HIS A O 1
ATOM 1104 N N . ARG A 1 129 ? -25.943 5.945 -6.579 1.00 53.00 129 ARG A N 1
ATOM 1105 C CA . ARG A 1 129 ? -26.787 4.863 -7.093 1.00 53.00 129 ARG A CA 1
ATOM 1106 C C . ARG A 1 129 ? -25.859 3.681 -7.355 1.00 53.00 129 ARG A C 1
ATOM 1108 O O . ARG A 1 129 ? -24.952 3.813 -8.172 1.00 53.00 129 ARG A O 1
ATOM 1115 N N . ARG A 1 130 ? -26.062 2.563 -6.657 1.00 51.03 130 ARG A N 1
ATOM 1116 C CA . ARG A 1 130 ? -25.378 1.300 -6.954 1.00 51.03 130 ARG A CA 1
ATOM 1117 C C . ARG A 1 130 ? -25.574 1.001 -8.451 1.00 51.03 130 ARG A C 1
ATOM 1119 O O . ARG A 1 130 ? -26.723 0.805 -8.848 1.00 51.03 130 ARG A O 1
ATOM 1126 N N . PRO A 1 131 ? -24.531 0.961 -9.299 1.00 52.44 131 PRO A N 1
ATOM 1127 C CA . PRO A 1 131 ? -24.650 0.196 -10.526 1.00 52.44 131 PRO A CA 1
ATOM 1128 C C . PRO A 1 131 ? -24.788 -1.281 -10.122 1.00 52.44 131 PRO A C 1
ATOM 1130 O O . PRO A 1 131 ? -24.132 -1.706 -9.164 1.00 52.44 131 PRO A O 1
ATOM 1133 N N . PRO A 1 132 ? -25.663 -2.060 -10.779 1.00 43.94 132 PRO A N 1
ATOM 1134 C CA . PRO A 1 132 ? -25.840 -3.464 -10.447 1.00 43.94 132 PRO A CA 1
ATOM 1135 C C . PRO A 1 132 ? -24.493 -4.179 -10.551 1.00 43.94 132 PRO A C 1
ATOM 1137 O O . PRO A 1 132 ? -23.742 -3.976 -11.507 1.00 43.94 132 PRO A O 1
ATOM 1140 N N . LEU A 1 133 ? -24.187 -4.994 -9.539 1.00 54.94 133 LEU A N 1
ATOM 1141 C CA . LEU A 1 133 ? -23.047 -5.902 -9.540 1.00 54.94 133 LEU A CA 1
ATOM 1142 C C . LEU A 1 133 ? -23.123 -6.735 -10.822 1.00 54.94 133 LEU A C 1
ATOM 1144 O O . LEU A 1 133 ? -23.970 -7.617 -10.948 1.00 54.94 133 LEU A O 1
ATOM 1148 N N . SER A 1 134 ? -22.274 -6.410 -11.796 1.00 48.22 134 SER A N 1
ATOM 1149 C CA . SER A 1 134 ? -22.134 -7.193 -13.016 1.00 48.22 134 SER A CA 1
ATOM 1150 C C . SER A 1 134 ? -21.745 -8.614 -12.614 1.00 48.22 134 SER A C 1
ATOM 1152 O O . SER A 1 134 ? -20.635 -8.855 -12.138 1.00 48.22 134 SER A O 1
ATOM 1154 N N . GLN A 1 135 ? -22.684 -9.545 -12.788 1.00 44.84 135 GLN A N 1
ATOM 1155 C CA . GLN A 1 135 ? -22.538 -10.992 -12.631 1.00 44.84 135 GLN A CA 1
ATOM 1156 C C . GLN A 1 135 ? -21.569 -11.600 -13.665 1.00 44.84 135 GLN A C 1
ATOM 1158 O O . GLN A 1 135 ? -21.835 -12.660 -14.224 1.00 44.84 135 GLN A O 1
ATOM 1163 N N . LYS A 1 136 ? -20.411 -10.992 -13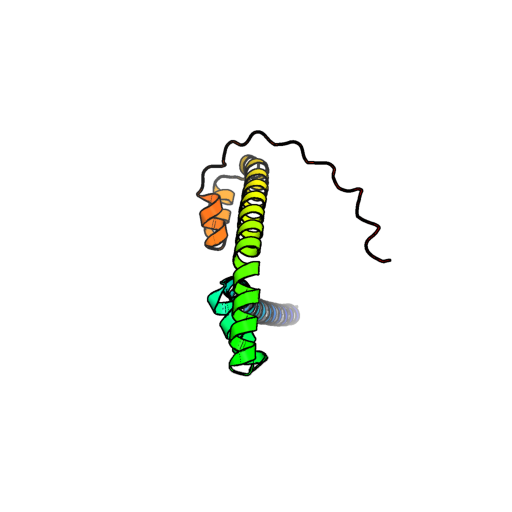.939 1.00 46.25 136 LYS A N 1
ATOM 1164 C CA . LYS A 1 136 ? -19.392 -11.618 -14.791 1.00 46.25 136 LYS A CA 1
ATOM 1165 C C . LYS A 1 136 ? -18.390 -12.406 -13.947 1.00 46.25 136 LYS A C 1
ATOM 1167 O O . LYS A 1 136 ? -17.214 -12.084 -13.869 1.00 46.25 136 LYS A O 1
ATOM 1172 N N . SER A 1 137 ? -18.906 -13.454 -13.299 1.00 48.50 137 SER A N 1
ATOM 1173 C CA . SER A 1 137 ? -18.133 -14.514 -12.626 1.00 48.50 137 SER A CA 1
ATOM 1174 C C . SER A 1 137 ? -18.199 -15.857 -13.376 1.00 48.50 137 SER A C 1
ATOM 1176 O O . SER A 1 137 ? -17.892 -16.902 -12.806 1.00 48.50 137 SER A O 1
ATOM 1178 N N . LYS A 1 138 ? -18.597 -15.873 -14.651 1.00 46.06 138 LYS A N 1
ATOM 1179 C CA . LYS A 1 138 ? -18.557 -17.082 -15.485 1.00 46.06 138 LYS A CA 1
ATOM 1180 C C . LYS A 1 138 ? -18.224 -16.717 -16.926 1.00 46.06 138 LYS A C 1
ATOM 1182 O O . LYS A 1 138 ? -19.131 -16.549 -17.718 1.00 46.06 138 LYS A O 1
ATOM 1187 N N . GLU A 1 139 ? -16.944 -16.522 -17.227 1.00 46.03 139 GLU A N 1
ATOM 1188 C CA . GLU A 1 139 ? -16.348 -16.718 -18.561 1.00 46.03 139 GLU A CA 1
ATOM 1189 C C . GLU A 1 139 ? -14.875 -16.314 -18.487 1.00 46.03 139 GLU A C 1
ATOM 1191 O O . GLU A 1 139 ? -14.538 -15.146 -18.314 1.00 46.03 139 GLU A O 1
ATOM 1196 N N . GLY A 1 140 ? -13.992 -17.305 -18.537 1.00 42.06 140 GLY A N 1
ATOM 1197 C CA . GLY A 1 140 ? -12.555 -17.109 -18.354 1.00 42.06 140 GLY A CA 1
ATOM 1198 C C . GLY A 1 140 ? -11.787 -18.387 -18.025 1.00 42.06 140 GLY A C 1
ATOM 1199 O O . GLY A 1 140 ? -10.576 -18.340 -17.856 1.00 42.06 140 GLY A O 1
ATOM 1200 N N . SER A 1 141 ? -12.454 -19.542 -17.957 1.00 50.09 141 SER A N 1
ATOM 1201 C CA . SER A 1 141 ? -11.819 -20.847 -18.144 1.00 50.09 141 SER A CA 1
ATOM 1202 C C . SER A 1 141 ? -11.690 -21.106 -19.646 1.00 50.09 141 SER A C 1
ATOM 1204 O O . SER A 1 141 ? -12.573 -21.728 -20.222 1.00 50.09 141 SER A O 1
ATOM 1206 N N . ASN A 1 142 ? -10.681 -20.518 -20.290 1.00 48.69 142 ASN A N 1
ATOM 1207 C CA . ASN A 1 142 ? -10.097 -20.953 -21.570 1.00 48.69 142 ASN A CA 1
ATOM 1208 C C . ASN A 1 142 ? -8.986 -19.964 -21.950 1.00 48.69 142 ASN A C 1
ATOM 1210 O O . ASN A 1 142 ? -9.132 -19.145 -22.852 1.00 48.69 142 ASN A O 1
ATOM 1214 N N . PHE A 1 143 ? -7.879 -20.001 -21.209 1.00 45.91 143 PHE A N 1
ATOM 1215 C CA . PHE A 1 143 ? -6.650 -19.296 -21.587 1.00 45.91 143 PHE A CA 1
ATOM 1216 C C . PHE A 1 143 ? -5.429 -20.199 -21.368 1.00 45.91 143 PHE A C 1
ATOM 1218 O O . PHE A 1 143 ? -4.449 -19.806 -20.753 1.00 45.91 143 PHE A O 1
ATOM 1225 N N . PHE A 1 144 ? -5.535 -21.446 -21.829 1.00 47.78 144 PHE A N 1
ATOM 1226 C CA . PHE A 1 144 ? -4.407 -22.332 -22.116 1.00 47.78 144 PHE A CA 1
ATOM 1227 C C . PHE A 1 144 ? -4.814 -23.225 -23.288 1.00 47.78 144 PHE A C 1
ATOM 1229 O O . PHE A 1 144 ? -5.414 -24.282 -23.096 1.00 47.78 144 PHE A O 1
ATOM 1236 N N . ARG A 1 145 ? -4.535 -22.764 -24.505 1.00 44.28 145 ARG A N 1
ATOM 1237 C CA . ARG A 1 145 ? -4.316 -23.627 -25.660 1.00 44.28 145 ARG A CA 1
ATOM 1238 C C . ARG A 1 145 ? -3.397 -22.919 -26.639 1.00 44.28 145 ARG A C 1
ATOM 1240 O O . ARG A 1 145 ? -3.581 -21.692 -26.798 1.00 44.28 145 ARG A O 1
#

Foldseek 3Di:
DVVVVVVVVVVVVVVVVVVCVVVVVVVVVVVVVVVVVVVCLDLVNVLVVCCVVVVDDPVVSVVVNVVSVVCNVVSVVVVVVVVVVVLLVVLVVCVVCVVVDDPVRVVVCLVPDDPVVNVSVPDDRPPDDDDPDPPPPDDDPPDDD

Secondary structure (DSSP, 8-state):
-HHHHHHHHHHHHHHHHHHHHHHHHHHHHHHHHHHHHHHHTSHHHHHHHHHHHH---HHHHHHHHHHHHHHHHHHHHHHHHHHHHHHHHHHHHHHHHTTTS-HHHHHHHHHHS-HHHHHHHTSPPP-----------S-------

pLDDT: mean 74.67, std 14.73, range [42.06, 93.62]